Protein AF-A0A2D7VYL4-F1 (afdb_monomer_lite)

Sequence (73 aa):
MIQKLEPFTFKQSRLWDAIIDNLAAAIDVETASAISNETKGEDRIHQCGRSEGLSDFKEHLESLRAMALAKMN

Secondary structure (DSSP, 8-state):
----PPPP-SSS-HHHHHHHHHHHHHHHHHHHHHHHTTT-HHHHHHHHHHHHHHHHHHHHHHHHHHHHHHTT-

pLDDT: mean 86.05, std 10.77, range [47.44, 96.88]

Radius of gyration: 16.21 Å; chains: 1; bounding box: 33×35×42 Å

Foldseek 3Di:
DPPPDDPDDLPDDPVVVVVLVVLVVLLVVLVVQLVVCVVPVVSNVVSVVVSVVSVVVSVVSNVVSVVVVVVVD

Structure (mmCIF, N/CA/C/O backbone):
data_AF-A0A2D7VYL4-F1
#
_entry.id   AF-A0A2D7VYL4-F1
#
loop_
_atom_site.group_PDB
_atom_site.id
_atom_site.type_symbol
_atom_site.label_atom_id
_atom_site.label_alt_id
_atom_site.label_comp_id
_atom_site.label_asym_id
_atom_site.label_entity_id
_atom_site.label_seq_id
_atom_site.pdbx_PDB_ins_code
_atom_site.Cartn_x
_atom_site.Cartn_y
_atom_site.Cartn_z
_atom_site.occupancy
_atom_site.B_iso_or_equiv
_atom_site.auth_seq_id
_atom_site.auth_comp_id
_atom_site.auth_asym_id
_atom_site.auth_atom_id
_atom_site.pdbx_PDB_model_num
ATOM 1 N N . MET A 1 1 ? 2.942 -28.587 -8.707 1.00 47.44 1 MET A N 1
ATOM 2 C CA . MET A 1 1 ? 3.198 -27.857 -9.967 1.00 47.44 1 MET A CA 1
ATOM 3 C C . MET A 1 1 ? 3.968 -26.600 -9.577 1.00 47.44 1 MET A C 1
ATOM 5 O O . MET A 1 1 ? 3.393 -25.763 -8.898 1.00 47.44 1 MET A O 1
ATOM 9 N N . ILE A 1 2 ? 5.278 -26.520 -9.839 1.00 53.69 2 ILE A N 1
ATOM 10 C CA . ILE A 1 2 ? 6.064 -25.324 -9.487 1.00 53.69 2 ILE A CA 1
ATOM 11 C C . ILE A 1 2 ? 5.705 -24.261 -10.525 1.00 53.69 2 ILE A C 1
ATOM 13 O O . ILE A 1 2 ? 6.061 -24.405 -11.695 1.00 53.69 2 ILE A O 1
ATOM 17 N N . GLN A 1 3 ? 4.929 -23.248 -10.132 1.00 64.56 3 GLN A N 1
ATOM 18 C CA . GLN A 1 3 ? 4.695 -22.091 -10.990 1.00 64.56 3 GLN A CA 1
ATOM 19 C C . GLN A 1 3 ? 6.054 -21.456 -11.295 1.00 64.56 3 GLN A C 1
ATOM 21 O O . GLN A 1 3 ? 6.794 -21.098 -10.380 1.00 64.56 3 GLN A O 1
ATOM 26 N N . LYS A 1 4 ? 6.402 -21.344 -12.581 1.00 67.94 4 LYS A N 1
ATOM 27 C CA . LYS A 1 4 ? 7.524 -20.504 -13.003 1.00 67.94 4 LYS A CA 1
ATOM 28 C C . LYS A 1 4 ? 7.131 -19.061 -12.700 1.00 67.94 4 LYS A C 1
ATOM 30 O O . LYS A 1 4 ? 6.337 -18.480 -13.432 1.00 67.94 4 LYS A O 1
ATOM 35 N N . LEU A 1 5 ? 7.626 -18.536 -11.585 1.00 66.75 5 LEU A N 1
ATOM 36 C CA . LEU A 1 5 ? 7.454 -17.135 -11.227 1.00 66.75 5 LEU A CA 1
ATOM 37 C C . LEU A 1 5 ? 8.278 -16.295 -12.201 1.00 66.75 5 LEU A C 1
ATOM 39 O O . LEU A 1 5 ? 9.442 -16.609 -12.463 1.00 66.75 5 LEU A O 1
ATOM 43 N N . GLU A 1 6 ? 7.667 -15.257 -12.764 1.00 71.06 6 GLU A N 1
ATOM 44 C CA . GLU A 1 6 ? 8.421 -14.300 -13.562 1.00 71.06 6 GLU A CA 1
ATOM 45 C C . GLU A 1 6 ? 9.428 -13.559 -12.670 1.00 71.06 6 GLU A C 1
ATOM 47 O O . GLU A 1 6 ? 9.132 -13.299 -11.498 1.00 71.06 6 GLU A O 1
ATOM 52 N N . PRO A 1 7 ? 10.621 -13.218 -13.192 1.00 74.00 7 PRO A N 1
ATOM 53 C CA . PRO A 1 7 ? 11.565 -12.384 -12.468 1.00 74.00 7 PRO A CA 1
ATOM 54 C C . PRO A 1 7 ? 10.900 -11.071 -12.061 1.00 74.00 7 PRO A C 1
ATOM 56 O O . PRO A 1 7 ? 10.176 -10.463 -12.849 1.00 74.00 7 PRO A O 1
ATOM 59 N N . PHE A 1 8 ? 11.175 -10.607 -10.845 1.00 76.12 8 PHE A N 1
ATOM 60 C CA . PHE A 1 8 ? 10.738 -9.281 -10.435 1.00 76.12 8 PHE A CA 1
ATOM 61 C C . PHE A 1 8 ? 11.374 -8.227 -11.347 1.00 76.12 8 PHE A C 1
ATOM 63 O O . PHE A 1 8 ? 12.596 -8.188 -11.512 1.00 76.12 8 PHE A O 1
ATOM 70 N N . THR A 1 9 ? 10.546 -7.364 -11.934 1.00 73.25 9 THR A N 1
ATOM 71 C CA . THR A 1 9 ? 11.011 -6.231 -12.735 1.00 73.25 9 THR A CA 1
ATOM 72 C C . THR A 1 9 ? 10.280 -4.966 -12.312 1.00 73.25 9 THR A C 1
ATOM 74 O O . THR A 1 9 ? 9.103 -5.009 -11.962 1.00 73.25 9 THR A O 1
ATOM 77 N N . PHE A 1 10 ? 10.964 -3.825 -12.409 1.00 73.00 10 PHE A N 1
ATOM 78 C CA . PHE A 1 10 ? 10.348 -2.511 -12.210 1.00 73.00 10 PHE A CA 1
ATOM 79 C C . PHE A 1 10 ? 9.473 -2.071 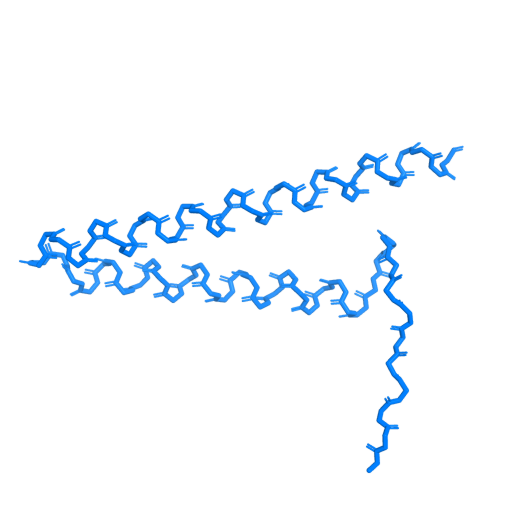-13.397 1.00 73.00 10 PHE A C 1
ATOM 81 O O . PHE A 1 10 ? 8.792 -1.050 -13.319 1.00 73.00 10 PHE A O 1
ATOM 88 N N . LYS A 1 11 ? 9.443 -2.829 -14.502 1.00 74.94 11 LYS A N 1
ATOM 89 C CA . LYS A 1 11 ? 8.459 -2.629 -15.577 1.00 74.94 11 LYS A CA 1
ATOM 90 C C . LYS A 1 11 ? 7.098 -3.173 -15.139 1.00 74.94 11 LYS A C 1
ATOM 92 O O . LYS A 1 11 ? 6.995 -3.876 -14.138 1.00 74.94 11 LYS A O 1
AT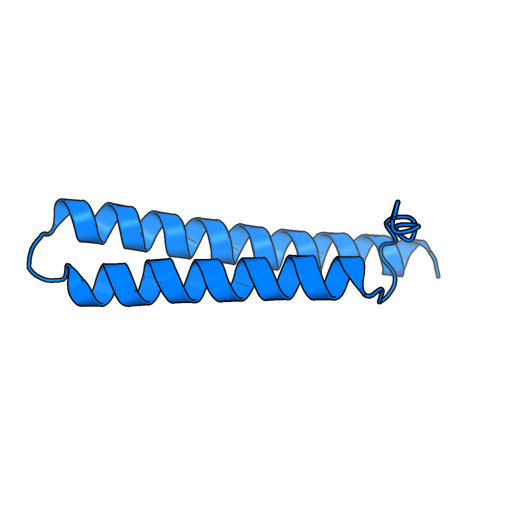OM 97 N N . GLN A 1 12 ? 6.034 -2.802 -15.857 1.00 70.88 12 GLN A N 1
ATOM 98 C CA . GLN A 1 12 ? 4.712 -3.385 -15.602 1.00 70.88 12 GLN A CA 1
ATOM 99 C C . GLN A 1 12 ? 4.826 -4.907 -15.723 1.00 70.88 12 GLN A C 1
ATOM 101 O O . GLN A 1 12 ? 5.252 -5.418 -16.759 1.00 70.88 12 GLN A O 1
ATOM 106 N N . SER A 1 13 ? 4.519 -5.610 -14.641 1.00 83.19 13 SER A N 1
ATOM 107 C CA . SER A 1 13 ? 4.576 -7.062 -14.570 1.00 83.19 13 SER A CA 1
ATOM 108 C C . SER A 1 13 ? 3.450 -7.544 -13.672 1.00 83.19 13 SER A C 1
ATOM 110 O O . SER A 1 13 ? 3.083 -6.865 -12.715 1.00 83.19 13 SER A O 1
ATOM 112 N N . ARG A 1 14 ? 2.945 -8.750 -13.942 1.00 85.44 14 ARG A N 1
ATOM 113 C CA . ARG A 1 14 ? 1.871 -9.356 -13.141 1.00 85.44 14 ARG A CA 1
ATOM 114 C C . ARG A 1 14 ? 2.225 -9.459 -11.660 1.00 85.44 14 ARG A C 1
ATOM 116 O O . ARG A 1 14 ? 1.345 -9.358 -10.817 1.00 85.44 14 ARG A O 1
ATOM 123 N N . LEU A 1 15 ? 3.507 -9.667 -11.352 1.00 86.56 15 LEU A N 1
ATOM 124 C CA . LEU A 1 15 ? 3.991 -9.710 -9.977 1.00 86.56 15 LEU A CA 1
ATOM 125 C C . LEU A 1 15 ? 3.929 -8.330 -9.313 1.00 86.56 15 LEU A C 1
ATOM 127 O O . LEU A 1 15 ? 3.491 -8.239 -8.173 1.00 86.56 15 LEU A O 1
ATOM 131 N N . TRP A 1 16 ? 4.338 -7.267 -10.015 1.00 88.56 16 TRP A N 1
ATOM 132 C CA . TRP A 1 16 ? 4.223 -5.899 -9.503 1.00 88.56 16 TRP A CA 1
ATOM 133 C C . TRP A 1 16 ? 2.764 -5.522 -9.248 1.00 88.56 16 TRP A C 1
ATOM 135 O O . TRP A 1 16 ? 2.441 -5.063 -8.157 1.00 88.56 16 TRP A O 1
ATOM 145 N N . ASP A 1 17 ? 1.888 -5.772 -10.223 1.00 89.44 17 ASP A N 1
ATOM 146 C CA . ASP A 1 17 ? 0.461 -5.462 -10.105 1.00 89.44 17 ASP A CA 1
ATOM 147 C C . ASP A 1 17 ? -0.151 -6.211 -8.907 1.00 89.44 17 ASP A C 1
ATOM 149 O O . ASP A 1 17 ? -0.765 -5.595 -8.044 1.00 89.44 17 ASP A O 1
ATOM 153 N N . ALA A 1 18 ? 0.149 -7.507 -8.752 1.00 91.38 18 ALA A N 1
ATOM 154 C CA . ALA A 1 18 ? -0.305 -8.289 -7.603 1.00 91.38 18 ALA A CA 1
ATOM 155 C C . ALA A 1 18 ? 0.230 -7.770 -6.253 1.00 91.38 18 ALA A C 1
ATOM 157 O O . ALA A 1 18 ? -0.469 -7.857 -5.245 1.00 91.38 18 ALA A O 1
ATOM 158 N N . ILE A 1 19 ? 1.463 -7.255 -6.192 1.00 90.88 19 ILE A N 1
ATOM 159 C CA . ILE A 1 19 ? 2.011 -6.650 -4.965 1.00 90.88 19 ILE A CA 1
ATOM 160 C C . ILE A 1 19 ? 1.225 -5.387 -4.604 1.00 90.88 19 ILE A C 1
ATOM 162 O O . ILE A 1 19 ? 0.829 -5.229 -3.450 1.00 90.88 19 ILE A O 1
ATOM 166 N N . ILE A 1 20 ? 0.982 -4.512 -5.582 1.00 94.25 20 ILE A N 1
ATOM 167 C CA . ILE A 1 20 ? 0.254 -3.258 -5.369 1.00 94.25 20 ILE A CA 1
ATOM 168 C C . ILE A 1 20 ? -1.211 -3.516 -5.002 1.00 94.25 20 ILE A C 1
ATOM 170 O O . ILE A 1 20 ? -1.709 -2.893 -4.065 1.00 94.25 20 ILE A O 1
ATOM 174 N N . ASP A 1 21 ? -1.869 -4.472 -5.656 1.00 95.06 21 ASP A N 1
ATOM 175 C CA . ASP A 1 21 ? -3.255 -4.846 -5.358 1.00 95.06 21 ASP A CA 1
ATOM 176 C C . ASP A 1 21 ? -3.399 -5.414 -3.938 1.00 95.06 21 ASP A C 1
ATOM 178 O O . ASP A 1 21 ? -4.314 -5.041 -3.205 1.00 95.06 21 ASP A O 1
ATOM 182 N N . ASN A 1 22 ? -2.471 -6.276 -3.506 1.00 95.50 22 ASN A N 1
ATOM 183 C CA . ASN A 1 22 ? -2.478 -6.803 -2.137 1.00 95.50 22 ASN A CA 1
ATOM 184 C C . ASN A 1 22 ? -2.225 -5.705 -1.091 1.00 95.50 22 ASN A C 1
ATOM 186 O O . ASN A 1 22 ? -2.824 -5.736 -0.017 1.00 95.50 22 ASN A O 1
ATOM 190 N N . LEU A 1 23 ? -1.359 -4.732 -1.397 1.00 95.25 23 LEU A N 1
ATOM 191 C CA . LEU A 1 23 ? -1.132 -3.562 -0.543 1.00 95.25 23 LEU A CA 1
ATOM 192 C C . LEU A 1 23 ? -2.393 -2.701 -0.421 1.00 95.25 23 LEU A C 1
ATOM 194 O O . LEU A 1 23 ? -2.762 -2.332 0.690 1.00 95.25 23 LEU A O 1
ATOM 198 N N . ALA A 1 24 ? -3.080 -2.431 -1.534 1.00 95.94 24 ALA A N 1
ATOM 199 C CA . ALA A 1 24 ? -4.341 -1.692 -1.532 1.00 95.94 24 ALA A CA 1
ATOM 200 C C . ALA A 1 24 ? -5.419 -2.415 -0.707 1.00 95.94 24 ALA A C 1
ATOM 202 O O . ALA A 1 24 ? -6.032 -1.812 0.170 1.00 95.94 24 ALA A O 1
ATOM 203 N N . ALA A 1 25 ? -5.571 -3.728 -0.899 1.00 96.62 25 ALA A N 1
ATOM 204 C CA . ALA A 1 25 ? -6.513 -4.530 -0.123 1.00 96.62 25 ALA A CA 1
ATOM 205 C C . ALA A 1 25 ? -6.208 -4.503 1.388 1.00 96.62 25 ALA A C 1
ATOM 207 O O . ALA A 1 25 ? -7.126 -4.465 2.205 1.00 96.62 25 ALA A O 1
ATOM 208 N N . ALA A 1 26 ? -4.929 -4.503 1.781 1.00 95.44 26 ALA A N 1
ATOM 209 C CA . ALA A 1 26 ? -4.539 -4.396 3.186 1.00 95.44 26 ALA A CA 1
ATOM 210 C C . ALA A 1 26 ? -4.887 -3.020 3.787 1.00 95.44 26 ALA A C 1
ATOM 212 O O . ALA A 1 26 ? -5.387 -2.957 4.910 1.00 95.44 26 ALA A O 1
ATOM 213 N N . ILE A 1 27 ? -4.673 -1.934 3.035 1.00 95.75 27 ILE A N 1
ATOM 214 C CA . ILE A 1 27 ? -5.060 -0.569 3.437 1.00 95.75 27 ILE A CA 1
ATOM 215 C C . ILE A 1 27 ? -6.574 -0.488 3.664 1.00 95.75 27 ILE A C 1
ATOM 217 O O . ILE A 1 27 ? -7.016 0.024 4.696 1.00 95.75 27 ILE A O 1
ATOM 221 N N . ASP A 1 28 ? -7.367 -1.045 2.746 1.00 94.94 28 ASP A N 1
ATOM 222 C CA . ASP A 1 28 ? -8.828 -1.060 2.852 1.00 94.94 28 ASP A CA 1
ATOM 223 C C . ASP A 1 28 ? -9.300 -1.804 4.109 1.00 94.94 28 ASP A C 1
ATOM 225 O O . ASP A 1 28 ? -10.191 -1.334 4.821 1.00 94.94 28 ASP A O 1
ATOM 229 N N . VAL A 1 29 ? -8.676 -2.944 4.428 1.00 94.56 29 VAL A N 1
ATOM 230 C CA . VAL A 1 29 ? -8.995 -3.734 5.628 1.00 94.56 29 VAL A CA 1
ATOM 231 C C . VAL A 1 29 ? -8.677 -2.967 6.911 1.00 94.56 29 VAL A C 1
ATOM 233 O O . VAL A 1 29 ? -9.511 -2.936 7.822 1.00 94.56 29 VAL A O 1
ATOM 236 N N . GLU A 1 30 ? -7.504 -2.338 7.008 1.00 91.69 30 GLU A N 1
ATOM 237 C CA . GLU A 1 30 ? -7.136 -1.555 8.196 1.00 91.69 30 GLU A CA 1
ATOM 238 C C . GLU A 1 30 ? -8.027 -0.313 8.342 1.00 91.69 30 GLU A C 1
ATOM 240 O O . GLU A 1 30 ? -8.480 -0.011 9.447 1.00 91.69 30 GLU A O 1
ATOM 245 N N . THR A 1 31 ? -8.376 0.347 7.233 1.00 90.94 31 THR A N 1
ATOM 246 C CA . THR A 1 31 ? -9.307 1.488 7.220 1.00 90.94 31 THR A CA 1
ATOM 247 C C . THR A 1 31 ? -10.703 1.079 7.691 1.00 90.94 31 THR A C 1
ATOM 249 O O . THR A 1 31 ? -11.271 1.703 8.590 1.00 90.94 31 THR A O 1
ATOM 252 N N . ALA A 1 32 ? -11.261 0.005 7.127 1.00 91.75 32 ALA A N 1
ATOM 253 C CA . ALA A 1 32 ? -12.575 -0.507 7.513 1.00 91.75 32 ALA A CA 1
ATOM 254 C C . ALA A 1 32 ? -12.601 -0.962 8.980 1.00 91.75 32 ALA A C 1
ATOM 256 O O . ALA A 1 32 ? -13.587 -0.746 9.695 1.00 91.75 32 ALA A O 1
ATOM 257 N N . SER A 1 33 ? -11.498 -1.548 9.449 1.00 89.00 33 SER A N 1
ATOM 258 C CA . SER A 1 33 ? -11.331 -1.914 10.852 1.00 89.00 33 S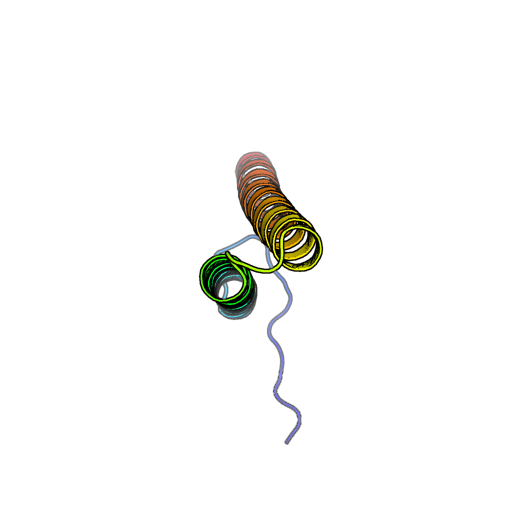ER A CA 1
ATOM 259 C C . SER A 1 33 ? -11.330 -0.670 11.741 1.00 89.00 33 SER A C 1
ATOM 261 O O . SER A 1 33 ? -12.051 -0.659 12.740 1.00 89.00 33 SER A O 1
ATOM 263 N N . ALA A 1 34 ? -10.596 0.388 11.365 1.00 86.50 34 ALA A N 1
ATOM 264 C CA . ALA A 1 34 ? -10.512 1.630 12.139 1.00 86.50 34 ALA A CA 1
ATOM 265 C C . ALA A 1 34 ? -11.887 2.284 12.311 1.00 86.50 34 ALA A C 1
ATOM 267 O O . ALA A 1 34 ? -12.235 2.725 13.407 1.00 86.50 34 ALA A O 1
ATOM 268 N N . ILE A 1 35 ? -12.683 2.293 11.237 1.00 87.88 35 ILE A N 1
ATOM 269 C CA . ILE A 1 35 ? -14.075 2.759 11.252 1.00 87.88 35 ILE A CA 1
ATOM 270 C C . ILE A 1 35 ? -14.921 1.881 12.185 1.00 87.88 35 ILE A C 1
ATOM 272 O O . ILE A 1 35 ? -15.693 2.386 12.993 1.00 87.88 35 ILE A O 1
ATOM 276 N N . SER A 1 36 ? -14.751 0.559 12.130 1.00 86.50 36 SER A N 1
ATOM 277 C CA . SER A 1 36 ? -15.526 -0.377 12.958 1.00 86.50 36 SER A CA 1
ATOM 278 C C . SER A 1 36 ? -15.187 -0.290 14.453 1.00 86.50 36 SER A C 1
ATOM 280 O O . SER A 1 36 ? -16.040 -0.564 15.298 1.00 86.50 36 SER A O 1
ATOM 282 N N . ASN A 1 37 ? -13.960 0.108 14.799 1.00 81.56 37 ASN A N 1
ATOM 283 C CA . ASN A 1 37 ? -13.492 0.261 16.179 1.00 81.56 37 ASN A CA 1
ATOM 284 C C . ASN A 1 37 ? -13.603 1.703 16.694 1.00 81.56 37 ASN A C 1
ATOM 286 O O . ASN A 1 37 ? -12.929 2.057 17.659 1.00 81.56 37 ASN A O 1
ATOM 290 N N . GLU A 1 38 ? -14.472 2.533 16.108 1.00 73.38 38 GLU A N 1
ATOM 291 C CA . GLU A 1 38 ? -14.578 3.961 16.441 1.00 73.38 38 GLU A CA 1
ATOM 292 C C . GLU A 1 38 ? -14.807 4.241 17.939 1.00 73.38 38 GLU A C 1
ATOM 294 O O . GLU A 1 38 ? -14.323 5.235 18.479 1.00 73.38 38 GLU A O 1
ATOM 299 N N . THR A 1 39 ? -15.469 3.321 18.644 1.00 70.75 39 THR A N 1
ATOM 300 C CA . THR A 1 39 ? -15.753 3.416 20.087 1.00 70.75 39 THR A CA 1
ATOM 301 C C . THR A 1 39 ? -14.613 2.930 20.992 1.00 70.75 39 THR A C 1
ATOM 303 O O . THR A 1 39 ? -14.663 3.142 22.204 1.00 70.75 39 THR A O 1
ATOM 306 N N . LYS A 1 40 ? -13.566 2.311 20.430 1.00 79.06 40 LYS A N 1
ATOM 307 C CA . LYS A 1 40 ? -12.380 1.809 21.139 1.00 79.06 40 LYS A CA 1
ATOM 308 C C . LYS A 1 40 ? -11.155 2.615 20.712 1.00 79.06 40 LYS A C 1
ATOM 310 O O . LYS A 1 40 ? -10.412 2.226 19.815 1.00 79.06 40 LYS A O 1
ATOM 315 N N . GLY A 1 41 ? -10.970 3.769 21.354 1.00 79.56 41 GLY A N 1
ATOM 316 C CA . GLY A 1 41 ? -10.009 4.794 20.928 1.00 79.56 41 GLY A CA 1
ATOM 317 C C . GLY A 1 41 ? -8.582 4.295 20.661 1.00 79.56 41 GLY A C 1
ATOM 318 O O . GLY A 1 41 ? -7.995 4.691 19.660 1.00 79.56 41 GLY A O 1
ATOM 319 N N . GLU A 1 42 ? -8.035 3.410 21.500 1.00 85.44 42 GLU A N 1
ATOM 320 C CA . GLU A 1 42 ? -6.678 2.860 21.328 1.00 85.44 42 GLU A CA 1
ATOM 321 C C . GLU A 1 42 ? -6.577 1.922 20.110 1.00 85.44 42 GLU A C 1
ATOM 323 O O . GLU A 1 42 ? -5.715 2.114 19.250 1.00 85.44 42 GLU A O 1
ATOM 328 N N . ASP A 1 43 ? -7.521 0.986 19.962 1.00 82.00 43 ASP A N 1
ATOM 329 C CA . ASP A 1 43 ? -7.590 0.076 18.809 1.00 82.00 43 ASP A CA 1
ATOM 330 C C . ASP A 1 43 ? -7.728 0.848 17.487 1.00 82.00 43 ASP A C 1
ATOM 332 O O . ASP A 1 43 ? -7.059 0.533 16.497 1.00 82.00 43 ASP A O 1
ATOM 336 N N . ARG A 1 44 ? -8.551 1.905 17.488 1.00 86.12 44 ARG A N 1
ATOM 337 C CA . ARG A 1 44 ? -8.718 2.809 16.346 1.00 86.12 44 ARG A CA 1
ATOM 338 C C . ARG A 1 44 ? -7.413 3.517 15.991 1.00 86.12 44 ARG A C 1
ATOM 340 O O . ARG A 1 44 ? -7.061 3.560 14.817 1.00 86.12 44 ARG A O 1
ATOM 347 N N . ILE A 1 45 ? -6.693 4.070 16.972 1.00 87.44 45 ILE A N 1
ATOM 348 C CA . ILE A 1 45 ? -5.419 4.773 16.731 1.00 87.44 45 ILE A CA 1
ATOM 349 C C . ILE A 1 45 ? -4.407 3.832 16.076 1.00 87.44 45 ILE A C 1
ATOM 351 O O . ILE A 1 45 ? -3.767 4.206 15.093 1.00 87.44 45 ILE A O 1
ATOM 355 N N . HIS A 1 46 ? -4.297 2.595 16.563 1.00 88.69 46 HIS A N 1
ATOM 356 C CA . HIS A 1 46 ? -3.398 1.610 15.968 1.00 88.69 46 HIS A CA 1
ATOM 357 C C . HIS A 1 46 ? -3.783 1.239 14.532 1.00 88.69 46 HIS A C 1
ATOM 359 O O . HIS A 1 46 ? -2.900 1.098 13.689 1.00 88.69 46 HIS A O 1
ATOM 365 N N . GLN A 1 47 ? -5.076 1.089 14.240 1.00 88.62 47 GLN A N 1
ATOM 366 C CA . GLN A 1 47 ? -5.553 0.772 12.889 1.00 88.62 47 GLN A CA 1
ATOM 367 C C . GLN A 1 47 ? -5.352 1.939 11.919 1.00 88.62 47 GLN A C 1
ATOM 369 O O . GLN A 1 47 ? -4.857 1.730 10.814 1.00 88.62 47 GLN A O 1
ATOM 374 N N . CYS A 1 48 ? -5.627 3.171 12.355 1.00 89.06 48 CYS A N 1
ATOM 375 C CA . CYS A 1 48 ? -5.306 4.374 11.591 1.00 89.06 48 CYS A CA 1
ATOM 376 C C . CYS A 1 48 ? -3.809 4.448 11.264 1.00 89.06 48 CYS A C 1
ATOM 378 O O . CYS A 1 48 ? -3.459 4.601 10.099 1.00 89.06 48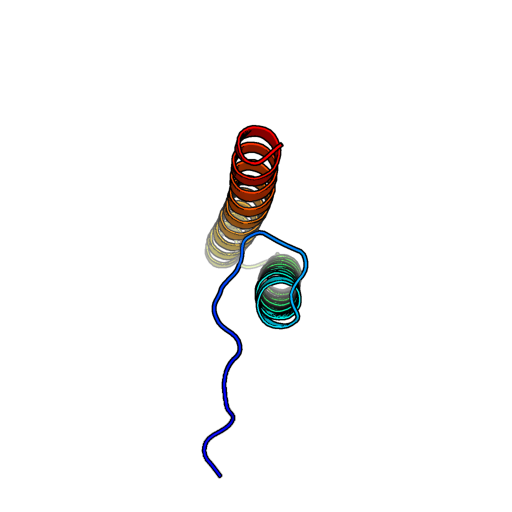 CYS A O 1
ATOM 380 N N . GLY A 1 49 ? -2.933 4.255 12.257 1.00 91.00 49 GLY A N 1
ATOM 381 C CA . GLY A 1 49 ? -1.485 4.294 12.038 1.00 91.00 49 GLY A CA 1
ATOM 382 C C . GLY A 1 49 ? -0.977 3.185 11.109 1.00 91.00 49 GLY A C 1
ATOM 383 O O . GLY A 1 49 ? -0.074 3.416 10.310 1.00 91.00 49 GLY A O 1
ATOM 384 N N . ARG A 1 50 ? -1.573 1.983 11.155 1.00 92.31 50 ARG A N 1
ATOM 385 C CA . ARG A 1 50 ? -1.247 0.912 10.196 1.00 92.31 50 ARG A CA 1
ATOM 386 C C . ARG A 1 50 ? -1.707 1.245 8.782 1.00 92.31 50 ARG A C 1
ATOM 388 O O . ARG A 1 50 ? -0.938 1.052 7.846 1.00 92.31 50 ARG A O 1
ATOM 395 N N . SER A 1 51 ? -2.924 1.762 8.628 1.00 93.12 51 SER A N 1
ATOM 396 C CA . SER A 1 51 ? -3.451 2.191 7.331 1.00 93.12 51 SER A CA 1
ATOM 397 C C . SER A 1 51 ? -2.599 3.300 6.706 1.00 93.12 51 SER A C 1
ATOM 399 O O . SER A 1 51 ? -2.285 3.245 5.517 1.00 93.12 51 SER A O 1
ATOM 401 N N . GLU A 1 52 ? -2.197 4.285 7.508 1.00 94.25 52 GLU A N 1
ATOM 402 C CA . GLU A 1 52 ? -1.314 5.378 7.093 1.00 94.25 52 GLU A CA 1
ATOM 403 C C . GLU A 1 52 ? 0.059 4.838 6.671 1.00 94.25 52 GLU A C 1
ATOM 405 O O . GLU A 1 52 ? 0.473 5.042 5.534 1.00 94.25 52 GLU A O 1
ATOM 410 N N . GLY A 1 53 ? 0.707 4.025 7.512 1.00 95.94 53 GLY A N 1
ATOM 411 C CA . GLY A 1 53 ? 2.018 3.455 7.189 1.00 95.94 53 GLY A CA 1
ATOM 412 C C . GLY A 1 53 ? 2.024 2.563 5.940 1.00 95.94 53 GLY A C 1
ATOM 413 O O . GLY A 1 53 ? 2.993 2.567 5.179 1.00 95.94 53 GLY A O 1
ATOM 414 N N . LEU A 1 54 ? 0.948 1.808 5.691 1.00 95.81 54 LEU A N 1
ATOM 415 C CA . LEU A 1 54 ? 0.802 1.021 4.462 1.00 95.81 54 LEU A CA 1
ATOM 416 C C . LEU A 1 54 ? 0.610 1.912 3.226 1.00 95.81 54 LEU A C 1
ATOM 418 O O . LEU A 1 54 ? 1.148 1.595 2.162 1.00 95.81 54 LEU A O 1
ATOM 422 N N . SER A 1 55 ? -0.120 3.019 3.369 1.00 95.31 55 SER A N 1
ATOM 423 C CA . SER A 1 55 ? -0.323 3.999 2.297 1.00 95.31 55 SER A CA 1
ATOM 424 C C . SER A 1 55 ? 0.995 4.677 1.921 1.00 95.31 55 SER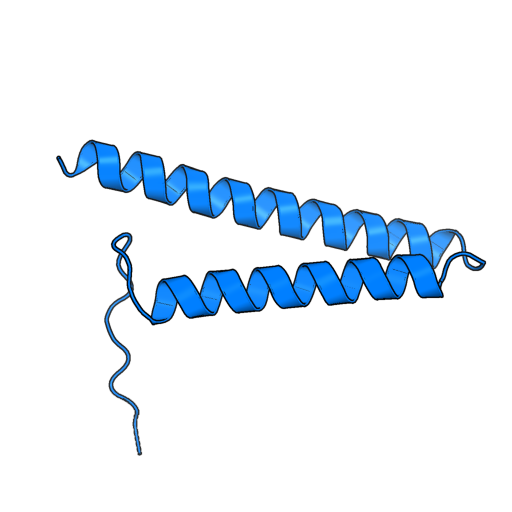 A C 1
ATOM 426 O O . SER A 1 55 ? 1.385 4.634 0.753 1.00 95.31 55 SER A O 1
ATOM 428 N N . ASP A 1 56 ? 1.741 5.169 2.913 1.00 96.88 56 ASP A N 1
ATOM 429 C CA . ASP A 1 56 ? 3.067 5.767 2.721 1.00 96.88 56 ASP A CA 1
ATOM 430 C C . ASP A 1 56 ? 4.032 4.788 2.045 1.00 96.88 56 ASP A C 1
ATOM 432 O O . ASP A 1 56 ? 4.778 5.138 1.126 1.00 96.88 56 ASP A O 1
ATOM 436 N N . PHE A 1 57 ? 4.009 3.523 2.473 1.00 95.88 57 PHE A N 1
ATOM 437 C CA . PHE A 1 57 ? 4.854 2.493 1.885 1.00 95.88 57 PHE A CA 1
ATOM 438 C C . PHE A 1 57 ? 4.504 2.225 0.415 1.00 95.88 57 PHE A C 1
ATOM 440 O O . PHE A 1 57 ? 5.409 2.126 -0.421 1.00 95.88 57 PHE A O 1
ATOM 447 N N . LYS A 1 58 ? 3.210 2.148 0.075 1.00 95.19 58 LYS A N 1
ATOM 448 C CA . LYS A 1 58 ? 2.748 1.994 -1.313 1.00 95.19 58 LYS A CA 1
ATOM 449 C C . LYS A 1 58 ? 3.213 3.167 -2.181 1.00 95.19 58 LYS A C 1
ATOM 451 O O . LYS A 1 58 ? 3.794 2.932 -3.242 1.00 95.19 58 LYS A O 1
ATOM 456 N N . GLU A 1 59 ? 3.019 4.403 -1.726 1.00 95.94 59 GLU A N 1
ATOM 457 C CA . GLU A 1 59 ? 3.462 5.598 -2.455 1.00 95.94 59 GLU A CA 1
ATOM 458 C C . GLU A 1 59 ? 4.982 5.612 -2.655 1.00 95.94 59 GLU A C 1
ATOM 460 O O . GLU A 1 59 ? 5.481 5.903 -3.749 1.00 95.94 59 GLU A O 1
ATOM 465 N N . HIS A 1 60 ? 5.741 5.233 -1.624 1.00 95.50 60 HIS A N 1
ATOM 466 C CA . HIS A 1 60 ? 7.193 5.159 -1.710 1.00 95.50 60 HIS A CA 1
ATOM 467 C C . HIS A 1 60 ? 7.659 4.125 -2.745 1.00 95.50 60 HIS A C 1
ATOM 469 O O . HIS A 1 60 ? 8.568 4.402 -3.530 1.00 95.50 60 HIS A O 1
ATOM 475 N N . LEU A 1 61 ? 7.018 2.953 -2.803 1.00 92.62 61 LEU A N 1
ATOM 476 C CA . LEU A 1 61 ? 7.305 1.929 -3.811 1.00 92.62 61 LEU A CA 1
ATOM 477 C C . LEU A 1 61 ? 7.019 2.422 -5.235 1.00 92.62 61 LEU A C 1
ATOM 479 O O . LEU A 1 61 ? 7.842 2.222 -6.133 1.00 92.62 61 LEU A O 1
ATOM 483 N N . GLU A 1 62 ? 5.880 3.080 -5.448 1.00 93.44 62 GLU A N 1
ATOM 484 C CA . GLU A 1 62 ? 5.507 3.651 -6.746 1.00 93.44 62 GLU A CA 1
ATOM 485 C C . GLU A 1 62 ? 6.502 4.740 -7.185 1.00 93.44 62 GLU A C 1
ATOM 487 O O . GLU A 1 62 ? 6.952 4.743 -8.336 1.00 93.44 62 GLU A O 1
ATOM 492 N N . SER A 1 63 ? 6.937 5.593 -6.254 1.00 94.31 63 SER A N 1
ATOM 493 C CA . SER A 1 63 ? 7.968 6.612 -6.482 1.00 94.31 63 SER A CA 1
ATOM 494 C C . SER A 1 63 ? 9.333 6.004 -6.828 1.00 94.31 63 SER A C 1
ATOM 496 O O . SER A 1 63 ? 9.955 6.380 -7.826 1.00 94.31 63 SER A O 1
ATOM 498 N N . LEU A 1 64 ? 9.790 5.002 -6.067 1.00 91.62 64 LEU A N 1
ATOM 499 C CA . LEU A 1 64 ? 11.041 4.290 -6.345 1.00 91.62 64 LEU A CA 1
ATOM 500 C C . LEU A 1 64 ? 11.025 3.626 -7.720 1.00 91.62 64 LEU A C 1
ATOM 502 O O . LEU A 1 64 ? 12.014 3.700 -8.455 1.00 91.62 64 LEU A O 1
ATOM 506 N N . ARG A 1 65 ? 9.894 3.023 -8.098 1.00 91.56 65 ARG A N 1
ATOM 507 C CA . ARG A 1 65 ? 9.706 2.445 -9.429 1.00 91.56 65 ARG A CA 1
ATOM 508 C C . ARG A 1 65 ? 9.793 3.512 -10.517 1.00 91.56 65 ARG A C 1
ATOM 510 O O . ARG A 1 65 ? 10.500 3.298 -11.501 1.00 91.56 65 ARG A O 1
ATOM 517 N N . ALA A 1 66 ? 9.128 4.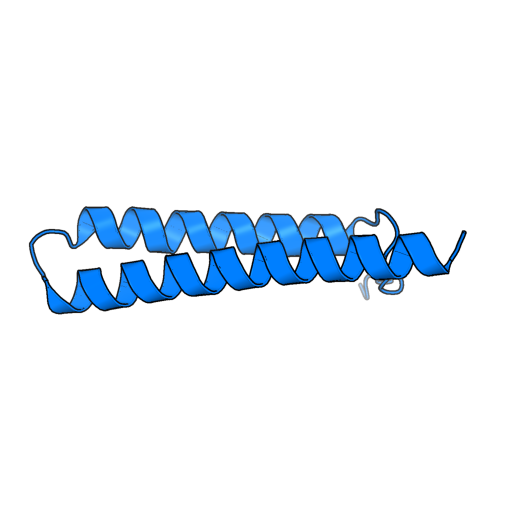653 -10.345 1.00 91.50 66 ALA A N 1
ATOM 518 C CA . ALA A 1 66 ? 9.192 5.757 -11.301 1.00 91.50 66 ALA A CA 1
ATOM 519 C C . ALA A 1 66 ? 10.631 6.274 -11.477 1.00 91.50 66 ALA A C 1
ATOM 521 O O . ALA A 1 66 ? 11.104 6.415 -12.606 1.00 91.50 66 ALA A O 1
ATOM 522 N N . MET A 1 67 ? 11.364 6.468 -10.375 1.00 92.44 67 MET A N 1
ATOM 523 C CA . MET A 1 67 ? 12.774 6.871 -10.402 1.00 92.44 67 MET A CA 1
ATOM 524 C C . MET A 1 67 ? 13.673 5.832 -11.083 1.00 92.44 67 MET A C 1
ATOM 526 O O . MET A 1 67 ? 14.576 6.199 -11.834 1.00 92.44 67 MET A O 1
ATOM 530 N N . ALA A 1 68 ? 13.449 4.541 -10.830 1.00 90.06 68 ALA A N 1
ATOM 531 C CA . ALA A 1 68 ? 14.209 3.468 -11.462 1.00 90.06 68 ALA A CA 1
ATOM 532 C C . ALA A 1 68 ? 13.973 3.435 -12.977 1.00 90.06 68 ALA A C 1
ATOM 534 O O . ALA A 1 68 ? 14.934 3.392 -13.741 1.00 90.06 68 ALA A O 1
ATOM 535 N N . LEU A 1 69 ? 12.714 3.524 -13.417 1.00 88.88 69 LEU A N 1
ATOM 536 C CA . LEU A 1 69 ? 12.360 3.554 -14.837 1.00 88.88 69 LEU A CA 1
ATOM 537 C C . LEU A 1 69 ? 12.936 4.784 -15.550 1.00 88.88 69 LEU A C 1
ATOM 539 O O . LEU A 1 69 ? 13.434 4.651 -16.664 1.00 88.88 69 LEU A O 1
ATOM 543 N N . ALA A 1 70 ? 12.938 5.953 -14.902 1.00 91.19 70 ALA A N 1
ATOM 544 C CA . ALA A 1 70 ? 13.519 7.174 -15.461 1.00 91.19 70 ALA A CA 1
ATOM 545 C C . ALA A 1 70 ? 15.034 7.066 -15.714 1.00 91.19 70 ALA A C 1
ATOM 547 O O . ALA A 1 70 ? 15.532 7.679 -16.649 1.00 91.19 70 ALA A O 1
ATOM 548 N N . LYS A 1 71 ? 15.763 6.277 -14.912 1.00 88.88 71 LYS A N 1
ATOM 549 C CA . LYS A 1 71 ? 17.208 6.030 -15.089 1.00 88.88 71 LYS A CA 1
ATOM 550 C C . LYS A 1 71 ? 17.534 4.988 -16.164 1.00 88.88 71 LYS A C 1
ATOM 552 O O . LYS A 1 71 ? 18.704 4.813 -16.492 1.00 88.88 71 LYS A O 1
ATOM 557 N N . MET A 1 72 ? 16.536 4.236 -16.627 1.00 79.25 72 MET A N 1
ATOM 558 C CA . MET A 1 72 ? 16.698 3.177 -17.630 1.00 79.25 72 MET A CA 1
ATOM 559 C C . MET A 1 72 ? 16.380 3.643 -19.059 1.00 79.25 72 MET A C 1
ATOM 561 O O . MET A 1 72 ? 16.576 2.859 -19.989 1.00 79.25 72 MET A O 1
ATOM 565 N N . ASN A 1 73 ? 15.878 4.872 -19.214 1.00 60.19 73 ASN A N 1
ATOM 566 C CA . ASN A 1 73 ? 15.700 5.571 -20.489 1.00 60.19 73 ASN A CA 1
ATOM 567 C C . ASN A 1 73 ? 16.904 6.474 -20.769 1.00 60.19 73 ASN A C 1
ATOM 569 O O . ASN A 1 73 ? 17.194 6.674 -21.967 1.00 60.19 73 ASN A O 1
#